Protein AF-A0A4Q4BBR0-F1 (afdb_monomer)

Solvent-accessible surface area (backbone atoms only — not comparable to full-atom values): 4282 Å² total; per-residue (Å²): 142,88,84,56,95,88,62,57,65,69,58,53,52,51,50,52,51,48,52,54,49,49,56,53,48,51,55,48,51,52,26,67,76,66,72,33,96,61,82,42,54,88,74,35,46,66,63,40,52,52,52,53,50,52,53,50,51,54,54,50,52,51,50,52,50,54,53,51,65,72,74,108

Mean predicted aligned error: 8.15 Å

Secondary structure (DSSP, 8-state):
----SS--HHHHHHHHHHHHHHHHHHHHHHHHHH--S--SHHHHHHHHHHHHHHHHHHHHHHHHHHHHHHH-

Foldseek 3Di:
DQDDPPDDVVVVVVVVVVVVVVVVVVLVVVCVVVVDNAPDCVSPVVVRVVVVVVVVVVVVVVVVVVVVVVVD

Radius of gyration: 24.14 Å; Cα contacts (8 Å, |Δi|>4): 16; chains: 1; bounding box: 66×17×60 Å

pLDDT: mean 88.04, std 10.14, range [48.56, 95.81]

Structure (mmCIF, N/CA/C/O backbone):
data_AF-A0A4Q4BBR0-F1
#
_entry.id   AF-A0A4Q4BBR0-F1
#
loop_
_atom_site.group_PDB
_atom_site.id
_atom_site.type_symbol
_atom_site.label_atom_id
_atom_site.label_alt_id
_atom_site.label_comp_id
_atom_site.label_asym_id
_atom_site.label_entity_id
_atom_site.label_seq_id
_atom_site.pdbx_PDB_ins_code
_atom_site.Cartn_x
_atom_site.Cartn_y
_atom_site.Cartn_z
_atom_site.occupancy
_atom_site.B_iso_or_equiv
_atom_site.auth_seq_id
_atom_site.auth_comp_id
_atom_site.auth_asym_id
_atom_site.auth_atom_id
_atom_site.pdbx_PDB_model_num
ATOM 1 N N . MET A 1 1 ? 33.959 -1.410 -28.529 1.00 48.56 1 MET A N 1
ATOM 2 C CA . MET A 1 1 ? 33.369 -2.741 -28.794 1.00 48.56 1 MET A CA 1
ATOM 3 C C . MET A 1 1 ? 31.854 -2.635 -28.688 1.00 48.56 1 MET A C 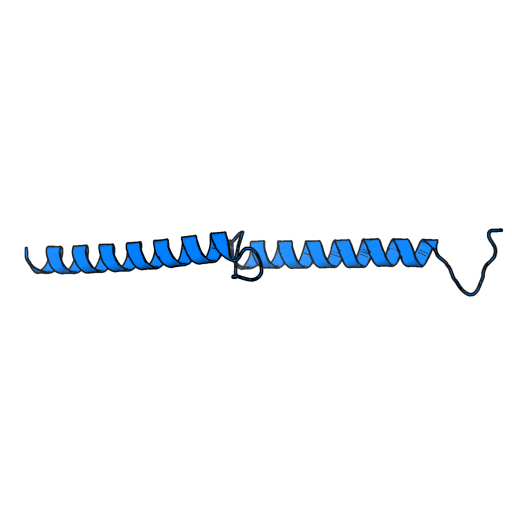1
ATOM 5 O O . MET A 1 1 ? 31.301 -2.834 -27.619 1.00 48.56 1 MET A O 1
ATOM 9 N N . THR A 1 2 ? 31.202 -2.234 -29.778 1.00 61.12 2 THR A N 1
ATOM 10 C CA . THR A 1 2 ? 29.767 -1.883 -29.841 1.00 61.12 2 THR A CA 1
ATOM 11 C C . THR A 1 2 ? 28.995 -2.709 -30.874 1.00 61.12 2 THR A C 1
ATOM 13 O O . THR A 1 2 ? 27.887 -2.342 -31.232 1.00 61.12 2 THR A O 1
ATOM 16 N N . ASN A 1 3 ? 29.535 -3.848 -31.319 1.00 57.25 3 ASN A N 1
ATOM 17 C CA . ASN A 1 3 ? 28.853 -4.751 -32.250 1.00 57.25 3 ASN A CA 1
ATOM 18 C C . ASN A 1 3 ? 28.778 -6.160 -31.658 1.00 57.25 3 ASN A C 1
ATOM 20 O O . ASN A 1 3 ? 29.524 -7.051 -32.050 1.00 57.25 3 ASN A O 1
ATOM 24 N N . SER A 1 4 ? 27.889 -6.347 -30.683 1.00 59.56 4 SER A N 1
ATOM 25 C CA . SER A 1 4 ? 27.412 -7.677 -30.304 1.00 59.56 4 SER A CA 1
ATOM 26 C C . SER A 1 4 ? 25.997 -7.818 -30.858 1.00 59.56 4 SER A C 1
ATOM 28 O O . SER A 1 4 ? 25.076 -7.166 -30.377 1.00 59.56 4 SER A O 1
ATOM 30 N N . VAL A 1 5 ? 25.834 -8.613 -31.918 1.00 63.75 5 VAL A N 1
ATOM 31 C CA . VAL A 1 5 ? 24.533 -8.841 -32.582 1.00 63.75 5 VAL A CA 1
ATOM 32 C C . VAL A 1 5 ? 23.634 -9.755 -31.737 1.00 63.75 5 VAL A C 1
ATOM 34 O O . VAL A 1 5 ? 22.414 -9.696 -31.836 1.00 63.75 5 VAL A O 1
ATOM 37 N N . HIS A 1 6 ? 24.234 -10.567 -30.860 1.00 68.38 6 HIS A N 1
ATOM 38 C CA . HIS A 1 6 ? 23.522 -11.543 -30.034 1.00 68.38 6 HIS A CA 1
ATOM 39 C C . HIS A 1 6 ? 23.043 -11.006 -28.679 1.00 68.38 6 HIS A C 1
ATOM 41 O O . HIS A 1 6 ? 21.999 -11.445 -28.203 1.00 68.38 6 HIS A O 1
ATOM 47 N N . THR A 1 7 ? 23.753 -10.053 -28.065 1.00 70.56 7 THR A N 1
ATOM 48 C CA . THR A 1 7 ? 23.394 -9.528 -26.736 1.00 70.56 7 THR A CA 1
ATOM 49 C C . THR A 1 7 ? 23.397 -8.008 -26.748 1.00 70.56 7 THR A C 1
ATOM 51 O O . THR A 1 7 ? 24.453 -7.376 -26.728 1.00 70.56 7 THR A O 1
ATOM 54 N N . ASN A 1 8 ? 22.201 -7.418 -26.738 1.00 80.50 8 ASN A N 1
ATOM 55 C CA . ASN A 1 8 ? 22.015 -5.976 -26.641 1.00 80.50 8 ASN A CA 1
ATOM 56 C C . ASN A 1 8 ? 21.764 -5.574 -25.179 1.00 80.50 8 ASN A C 1
ATOM 58 O O . ASN A 1 8 ? 20.637 -5.607 -24.682 1.00 80.50 8 ASN A O 1
ATOM 62 N N . THR A 1 9 ? 22.831 -5.183 -24.484 1.00 82.62 9 THR A N 1
ATOM 63 C CA . THR A 1 9 ? 22.772 -4.721 -23.088 1.00 82.62 9 THR A CA 1
ATOM 64 C C . THR A 1 9 ? 21.906 -3.470 -22.919 1.00 82.62 9 THR A C 1
ATOM 66 O O . THR A 1 9 ? 21.218 -3.345 -21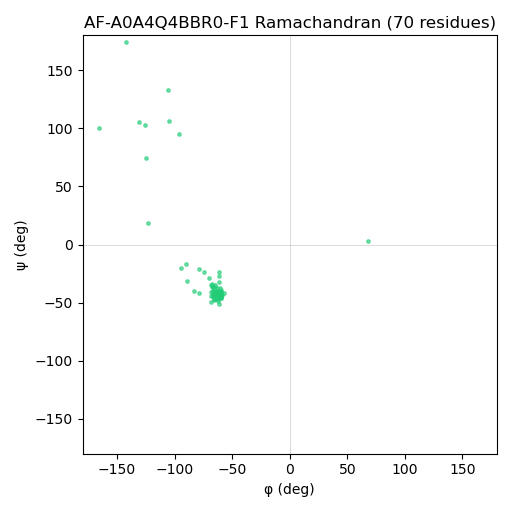.910 1.00 82.62 9 THR A O 1
ATOM 69 N N . GLY A 1 10 ? 21.861 -2.584 -23.921 1.00 84.25 10 GLY A N 1
ATOM 70 C CA . GLY A 1 10 ? 20.976 -1.417 -23.923 1.00 84.25 10 GLY A CA 1
ATOM 71 C C . GLY A 1 10 ? 19.495 -1.808 -23.925 1.00 84.25 10 GLY A C 1
ATOM 72 O O . GLY A 1 10 ? 18.714 -1.269 -23.143 1.00 84.25 10 GLY A O 1
ATOM 73 N N . ALA A 1 11 ? 19.119 -2.807 -24.731 1.00 85.06 11 ALA A N 1
ATOM 74 C CA . ALA A 1 11 ? 17.761 -3.352 -24.742 1.00 85.06 11 ALA A CA 1
ATOM 75 C C . ALA A 1 11 ? 17.406 -4.067 -23.426 1.00 85.06 11 ALA A C 1
ATOM 77 O O . ALA A 1 11 ? 16.284 -3.931 -22.946 1.00 85.06 11 ALA A O 1
ATOM 78 N N . ALA A 1 12 ? 18.354 -4.773 -22.801 1.00 88.25 12 ALA A N 1
ATOM 79 C CA . ALA A 1 12 ? 18.136 -5.410 -21.500 1.00 88.25 12 ALA A CA 1
ATOM 80 C C . ALA A 1 12 ? 17.887 -4.382 -20.377 1.00 88.25 12 ALA A C 1
ATOM 82 O O . ALA A 1 12 ? 16.986 -4.566 -19.560 1.00 88.25 12 ALA A O 1
ATOM 83 N N . ILE A 1 13 ? 18.627 -3.269 -20.371 1.00 89.88 13 ILE A N 1
ATOM 84 C CA . ILE A 1 13 ? 18.416 -2.159 -19.427 1.00 89.88 13 ILE A CA 1
ATOM 85 C C . ILE A 1 13 ? 17.070 -1.474 -19.692 1.00 89.88 13 ILE A C 1
ATOM 87 O O . ILE A 1 13 ? 16.329 -1.171 -18.757 1.00 89.88 13 ILE A O 1
ATOM 91 N N . ALA A 1 14 ? 16.717 -1.253 -20.961 1.00 90.94 14 ALA A N 1
ATOM 92 C CA . ALA A 1 14 ? 15.413 -0.707 -21.325 1.00 90.94 14 ALA A CA 1
ATOM 93 C C . ALA A 1 14 ? 14.268 -1.620 -20.858 1.00 90.94 14 ALA A C 1
ATOM 95 O O . ALA A 1 14 ? 13.305 -1.132 -20.272 1.00 90.94 14 ALA A O 1
ATOM 96 N N . LEU A 1 15 ? 14.401 -2.939 -21.032 1.00 92.12 15 LEU A N 1
ATOM 97 C CA . LEU A 1 15 ? 13.427 -3.920 -20.554 1.00 92.12 15 LEU A CA 1
ATOM 98 C C . LEU A 1 15 ? 13.333 -3.935 -19.022 1.00 92.12 15 LEU A C 1
ATOM 100 O O . LEU A 1 15 ? 12.235 -4.005 -18.476 1.00 92.12 15 LEU A O 1
ATOM 104 N N . GLN A 1 16 ? 14.457 -3.815 -18.312 1.00 92.94 16 GLN A N 1
ATOM 105 C CA . GLN A 1 16 ? 14.463 -3.694 -16.852 1.00 92.94 16 GLN A CA 1
ATOM 106 C C . GLN A 1 16 ? 13.715 -2.436 -16.388 1.00 92.94 16 GLN A C 1
ATOM 108 O O . GLN A 1 16 ? 12.902 -2.501 -15.464 1.00 92.94 16 GLN A O 1
ATOM 113 N N . ASN A 1 17 ? 13.953 -1.300 -17.049 1.00 94.06 17 ASN A N 1
ATOM 114 C CA . ASN A 1 17 ? 13.246 -0.051 -16.768 1.00 94.06 17 ASN A CA 1
ATOM 115 C C . ASN A 1 17 ? 11.753 -0.150 -17.095 1.00 94.06 17 ASN A C 1
ATOM 117 O O . ASN A 1 17 ? 10.928 0.326 -16.313 1.00 94.06 17 ASN A O 1
ATOM 121 N N . LEU A 1 18 ? 11.396 -0.797 -18.207 1.00 94.44 18 LEU A N 1
ATOM 122 C CA . LEU A 1 18 ? 10.007 -1.043 -18.580 1.00 94.44 18 LEU A CA 1
ATOM 123 C C . LEU A 1 18 ? 9.305 -1.903 -17.527 1.00 94.44 18 LEU A C 1
ATOM 125 O O . LEU A 1 18 ? 8.291 -1.478 -16.991 1.00 94.44 18 LEU A O 1
ATOM 129 N N . ASN A 1 19 ? 9.888 -3.040 -17.141 1.00 95.81 19 ASN A N 1
ATOM 130 C CA . ASN A 1 19 ? 9.331 -3.919 -16.110 1.00 95.81 19 ASN A CA 1
ATOM 131 C C . ASN A 1 19 ? 9.175 -3.204 -14.758 1.00 95.81 19 ASN A C 1
ATOM 133 O O . ASN A 1 19 ? 8.154 -3.352 -14.088 1.00 95.81 19 ASN A O 1
ATOM 137 N N . SER A 1 20 ? 10.158 -2.385 -14.368 1.00 95.62 20 SER A N 1
ATOM 138 C CA . SER A 1 20 ? 10.077 -1.546 -13.163 1.00 95.62 20 SER A CA 1
ATOM 139 C C . SER A 1 20 ? 8.930 -0.532 -13.250 1.00 95.62 20 SER A C 1
ATOM 141 O O . SER A 1 20 ? 8.189 -0.330 -12.287 1.00 95.62 20 SER A O 1
ATOM 143 N N . THR A 1 21 ? 8.737 0.078 -14.420 1.00 95.69 21 THR A N 1
ATOM 144 C CA . THR A 1 21 ? 7.662 1.047 -14.669 1.00 95.69 21 THR A CA 1
ATOM 145 C C . THR A 1 21 ? 6.293 0.374 -14.656 1.00 95.69 21 THR A C 1
ATOM 147 O O . THR A 1 21 ? 5.390 0.876 -13.993 1.00 95.69 21 THR A O 1
ATOM 150 N N . THR A 1 22 ? 6.151 -0.788 -15.295 1.00 95.75 22 THR A N 1
ATOM 151 C CA . THR A 1 22 ? 4.928 -1.602 -15.268 1.00 95.75 22 THR A CA 1
ATOM 152 C C . THR A 1 22 ? 4.573 -2.011 -13.842 1.00 95.7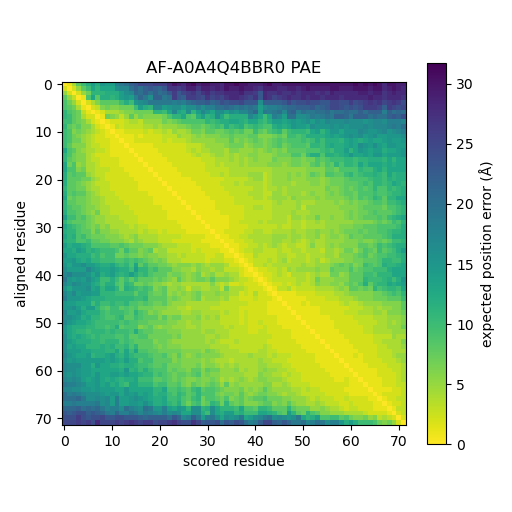5 22 THR A C 1
ATOM 154 O O . THR A 1 22 ? 3.452 -1.784 -13.407 1.00 95.75 22 THR A O 1
ATOM 157 N N . SER A 1 23 ? 5.544 -2.484 -13.054 1.00 94.81 23 SER A N 1
ATOM 158 C CA . SER A 1 23 ? 5.316 -2.827 -11.644 1.00 94.81 23 SER A CA 1
ATOM 159 C C . SER A 1 23 ? 4.825 -1.627 -10.816 1.00 94.81 23 SER A C 1
ATOM 161 O O . SER A 1 23 ? 3.907 -1.748 -10.004 1.00 94.81 23 SER A O 1
ATOM 163 N N . ARG A 1 24 ? 5.392 -0.433 -11.041 1.00 93.69 24 ARG A N 1
ATOM 164 C CA . ARG A 1 24 ? 4.937 0.809 -10.388 1.00 93.69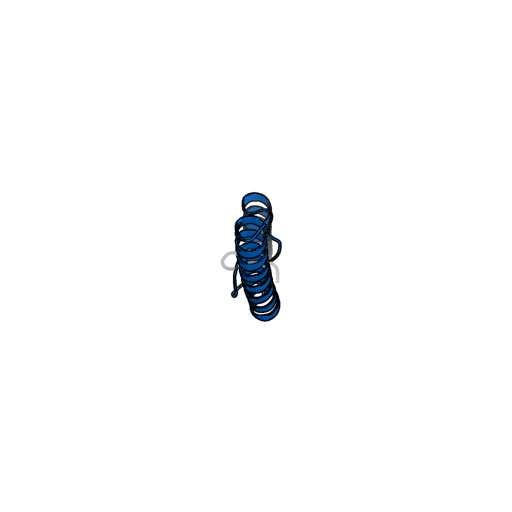 24 ARG A CA 1
ATOM 165 C C . ARG A 1 24 ? 3.546 1.244 -10.851 1.00 93.69 24 ARG A C 1
ATOM 167 O O . ARG A 1 24 ? 2.781 1.773 -10.038 1.00 93.69 24 ARG A O 1
ATOM 174 N N . LEU A 1 25 ? 3.224 1.040 -12.127 1.00 94.94 25 LEU A N 1
ATOM 175 C CA . LEU A 1 25 ? 1.903 1.318 -12.679 1.00 94.94 25 LEU A CA 1
ATOM 176 C C . LEU A 1 25 ? 0.854 0.408 -12.035 1.00 94.94 25 LEU A C 1
ATOM 178 O O . LEU A 1 25 ? -0.144 0.926 -11.547 1.00 94.94 25 LEU A O 1
ATOM 182 N N . ASP A 1 26 ? 1.117 -0.895 -11.921 1.00 93.62 26 ASP A N 1
ATOM 183 C CA . ASP A 1 26 ? 0.206 -1.854 -11.282 1.00 93.62 26 ASP A CA 1
ATOM 184 C C . ASP A 1 26 ? -0.075 -1.486 -9.820 1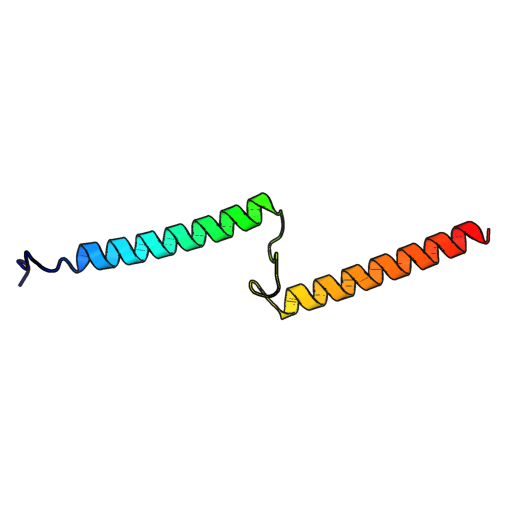.00 93.62 26 ASP A C 1
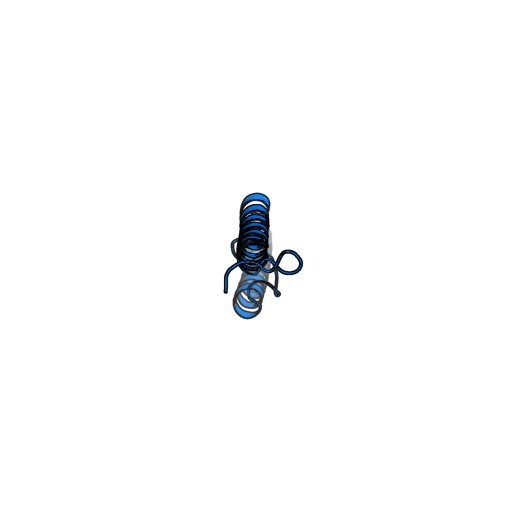ATOM 186 O O . ASP A 1 26 ? -1.224 -1.464 -9.378 1.00 93.62 26 ASP A O 1
ATOM 190 N N . LEU A 1 27 ? 0.961 -1.117 -9.057 1.00 91.06 27 LEU A N 1
ATOM 191 C CA . LEU A 1 27 ? 0.795 -0.629 -7.682 1.00 91.06 27 LEU A CA 1
ATOM 192 C C . LEU A 1 27 ? -0.068 0.636 -7.620 1.00 91.06 27 LEU A C 1
ATOM 194 O O . LEU A 1 27 ? -0.912 0.777 -6.734 1.00 91.06 27 LEU A O 1
ATOM 198 N N . THR A 1 28 ? 0.136 1.566 -8.552 1.00 92.56 28 THR A N 1
ATOM 199 C CA . THR A 1 28 ? -0.652 2.802 -8.625 1.00 92.56 28 THR A CA 1
ATOM 200 C C . THR A 1 28 ? -2.102 2.500 -8.986 1.00 92.56 28 THR A C 1
ATOM 202 O O . THR A 1 28 ? -3.009 3.002 -8.327 1.00 92.56 28 THR A O 1
ATOM 205 N N . GLN A 1 29 ? -2.328 1.620 -9.958 1.00 93.12 29 GLN A N 1
ATOM 206 C CA . GLN A 1 29 ? -3.653 1.193 -10.384 1.00 93.12 29 GLN A CA 1
ATOM 207 C C . GLN A 1 29 ? -4.415 0.505 -9.244 1.00 93.12 29 GLN A C 1
ATOM 209 O O . GLN A 1 29 ? -5.583 0.814 -9.017 1.00 93.12 29 GLN A O 1
ATOM 214 N N . ASN A 1 30 ? -3.747 -0.351 -8.465 1.00 91.06 30 ASN A N 1
ATOM 215 C CA . ASN A 1 30 ? -4.333 -0.991 -7.284 1.00 91.06 30 ASN A CA 1
ATOM 216 C C . ASN A 1 30 ? -4.733 0.031 -6.210 1.00 91.06 30 ASN A C 1
ATOM 218 O O . ASN A 1 30 ? -5.820 -0.060 -5.634 1.00 91.06 30 ASN A O 1
ATOM 222 N N . ARG A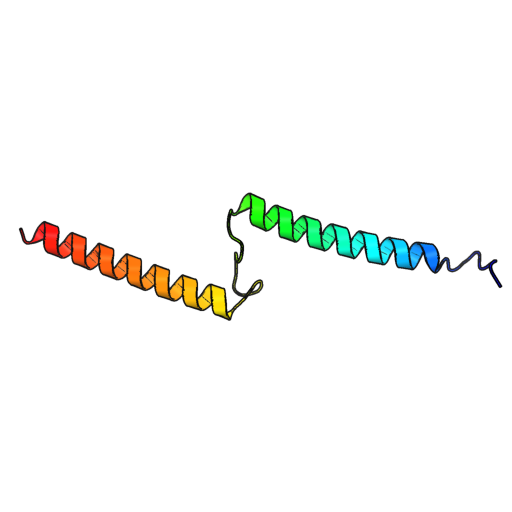 1 31 ? -3.903 1.053 -5.967 1.00 91.19 31 ARG A N 1
ATOM 223 C CA . ARG A 1 31 ? -4.239 2.147 -5.038 1.00 91.19 31 ARG A CA 1
ATOM 224 C C . ARG A 1 31 ? -5.417 2.981 -5.528 1.00 91.19 31 ARG A C 1
ATOM 226 O O . ARG A 1 31 ? -6.285 3.311 -4.731 1.00 91.19 31 ARG A O 1
ATOM 233 N N . VAL A 1 32 ? -5.475 3.295 -6.822 1.00 93.31 32 VAL A N 1
ATOM 234 C CA . VAL A 1 32 ? -6.599 4.036 -7.419 1.00 93.31 32 VAL A CA 1
ATOM 235 C C . VAL A 1 32 ? -7.887 3.217 -7.346 1.00 93.31 32 VAL A C 1
ATOM 237 O O . VAL A 1 32 ? -8.920 3.744 -6.950 1.00 93.31 32 VAL A O 1
ATOM 240 N N . SER A 1 33 ? -7.827 1.920 -7.659 1.00 92.94 33 SER A N 1
ATOM 241 C CA . SER A 1 33 ? -8.999 1.039 -7.639 1.00 92.94 33 SER A CA 1
ATOM 242 C C . SER A 1 33 ? -9.555 0.805 -6.235 1.00 92.94 33 SER A C 1
ATOM 244 O O . SER A 1 33 ? -10.758 0.618 -6.084 1.00 92.94 33 SER A O 1
ATOM 246 N N . THR A 1 34 ? -8.697 0.757 -5.216 1.00 91.00 34 THR A N 1
ATOM 247 C CA . THR A 1 34 ? -9.108 0.489 -3.827 1.00 91.00 34 THR A CA 1
ATOM 248 C C . THR A 1 34 ? -9.348 1.762 -3.024 1.00 91.00 34 THR A C 1
ATOM 250 O O . THR A 1 34 ? -9.986 1.711 -1.975 1.00 91.00 34 THR A O 1
ATOM 253 N N . GLY A 1 35 ? -8.790 2.889 -3.470 1.00 92.81 35 GLY A N 1
ATOM 254 C CA . GLY A 1 35 ? -8.699 4.127 -2.699 1.00 92.81 35 GLY A CA 1
ATOM 255 C C . GLY A 1 35 ? -7.755 4.041 -1.492 1.00 92.81 35 GLY A C 1
ATOM 256 O O . GLY A 1 35 ? -7.648 5.003 -0.733 1.00 92.81 35 GLY A O 1
ATOM 257 N N . LEU A 1 36 ? -7.065 2.913 -1.283 1.00 88.56 36 LEU A N 1
ATOM 258 C CA . LEU A 1 36 ? -6.221 2.674 -0.115 1.00 88.56 36 LEU A CA 1
ATOM 259 C C . LEU A 1 36 ? -4.745 2.763 -0.490 1.00 88.56 36 LEU A C 1
ATOM 261 O O . LEU A 1 36 ? -4.277 2.137 -1.436 1.00 88.56 36 LEU A O 1
ATOM 265 N N . LYS A 1 37 ? -3.971 3.501 0.312 1.00 87.00 37 LYS A N 1
ATOM 266 C CA . LYS A 1 37 ? -2.505 3.544 0.180 1.00 87.00 37 LYS A CA 1
ATOM 267 C C . LYS A 1 37 ? -1.848 2.209 0.560 1.00 87.00 37 LYS A C 1
ATOM 269 O O . LYS A 1 37 ? -0.822 1.855 -0.022 1.00 87.00 37 LYS A O 1
ATOM 274 N N . VAL A 1 38 ? -2.426 1.518 1.544 1.00 88.38 38 VAL A N 1
ATOM 275 C CA . VAL A 1 38 ? -2.012 0.208 2.068 1.00 88.38 38 VAL A CA 1
ATOM 276 C C . VAL A 1 38 ? -3.241 -0.689 1.997 1.00 88.38 38 VAL A C 1
ATOM 278 O O . VAL A 1 38 ? -4.159 -0.531 2.800 1.00 88.38 38 VAL A O 1
ATOM 281 N N . GLN A 1 39 ? -3.290 -1.578 1.007 1.00 88.19 39 GLN A N 1
ATOM 282 C CA . GLN A 1 39 ? -4.421 -2.485 0.822 1.00 88.19 39 GLN A CA 1
ATOM 283 C C . GLN A 1 39 ? -4.276 -3.709 1.733 1.00 88.19 39 GLN A C 1
ATOM 285 O O . GLN A 1 39 ? -5.255 -4.167 2.322 1.00 88.19 39 GLN A O 1
ATOM 290 N N . GLY A 1 40 ? -3.052 -4.227 1.872 1.00 87.31 40 GLY A N 1
ATOM 291 C CA . GLY A 1 40 ? -2.788 -5.455 2.618 1.00 87.31 40 GLY A CA 1
ATOM 292 C C . GLY A 1 40 ? -1.498 -5.441 3.431 1.00 87.31 40 GLY A C 1
ATOM 293 O O . GLY A 1 40 ? -0.661 -4.544 3.323 1.00 87.31 40 GLY A O 1
ATOM 294 N N . ALA A 1 41 ? -1.299 -6.510 4.205 1.00 84.19 41 ALA A N 1
ATOM 295 C CA . ALA A 1 41 ? -0.093 -6.701 5.011 1.00 84.19 41 ALA A CA 1
ATOM 296 C C . ALA A 1 41 ? 1.199 -6.774 4.171 1.00 84.19 41 ALA A C 1
ATOM 298 O O . ALA A 1 41 ? 2.274 -6.459 4.675 1.00 84.19 41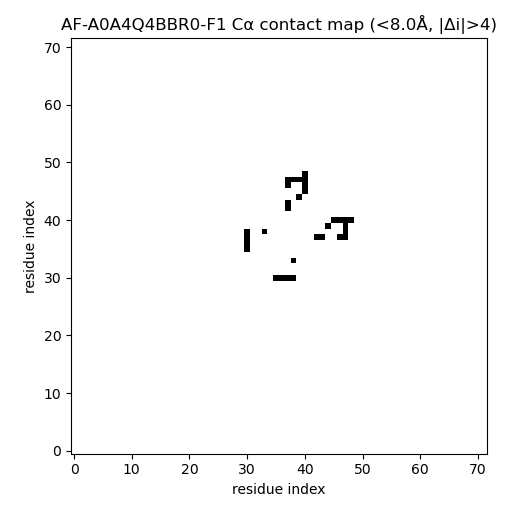 ALA A O 1
ATOM 299 N N . LYS A 1 42 ? 1.102 -7.150 2.886 1.00 85.81 42 LYS A N 1
ATOM 300 C CA . LYS A 1 42 ? 2.241 -7.153 1.953 1.00 85.81 42 LYS A CA 1
ATOM 301 C C . LYS A 1 42 ? 2.714 -5.744 1.578 1.00 85.81 42 LYS A C 1
ATOM 303 O O . LYS A 1 42 ? 3.897 -5.577 1.307 1.00 85.81 42 LYS A O 1
ATOM 308 N N . ASP A 1 43 ? 1.825 -4.750 1.592 1.00 83.88 43 ASP A N 1
ATOM 309 C CA . ASP A 1 43 ? 2.182 -3.363 1.267 1.00 83.88 43 ASP A CA 1
ATOM 310 C C . ASP A 1 43 ? 2.867 -2.680 2.454 1.00 83.88 43 ASP A C 1
ATOM 312 O O . ASP A 1 43 ? 3.837 -1.943 2.284 1.00 83.88 43 ASP A O 1
ATOM 316 N N . ASN A 1 44 ? 2.344 -2.913 3.664 1.00 87.06 44 ASN A N 1
ATOM 317 C CA . ASN A 1 44 ? 2.948 -2.501 4.928 1.00 87.06 44 ASN A CA 1
ATOM 318 C C . ASN A 1 44 ? 2.270 -3.230 6.098 1.00 87.06 44 ASN A C 1
ATOM 320 O O . ASN A 1 44 ? 1.197 -2.824 6.547 1.00 87.06 44 ASN A O 1
ATOM 324 N N . ALA A 1 45 ? 2.905 -4.282 6.615 1.00 89.12 45 ALA A N 1
ATOM 325 C CA . ALA A 1 45 ? 2.336 -5.108 7.679 1.00 89.12 45 ALA A CA 1
ATOM 326 C C . ALA A 1 45 ? 2.034 -4.314 8.959 1.00 89.12 45 ALA A C 1
ATOM 328 O O . ALA A 1 45 ? 0.986 -4.516 9.567 1.00 89.12 45 ALA A O 1
ATOM 329 N N . ALA A 1 46 ? 2.910 -3.378 9.339 1.00 91.94 46 ALA A N 1
ATOM 330 C CA . ALA A 1 46 ? 2.736 -2.579 10.548 1.00 91.94 46 ALA A CA 1
ATOM 331 C C . ALA A 1 46 ? 1.546 -1.615 10.424 1.00 91.94 46 ALA A C 1
ATOM 333 O O . ALA A 1 46 ? 0.671 -1.596 11.285 1.00 91.94 46 ALA A O 1
ATOM 334 N N . VAL A 1 47 ? 1.471 -0.853 9.327 1.00 91.00 47 VAL A N 1
ATOM 335 C CA . VAL A 1 47 ? 0.366 0.096 9.097 1.00 91.00 47 VAL A CA 1
ATOM 336 C C . VAL A 1 47 ? -0.956 -0.639 8.907 1.00 91.00 47 VAL A C 1
ATOM 338 O O . VAL A 1 47 ? -1.972 -0.206 9.442 1.00 91.00 47 VAL A O 1
ATOM 341 N N . TRP A 1 48 ? -0.948 -1.766 8.193 1.00 92.44 48 TRP A N 1
ATOM 342 C CA . TRP A 1 48 ? -2.142 -2.584 8.011 1.00 92.44 48 TRP A CA 1
ATOM 343 C C . TRP A 1 48 ? -2.651 -3.150 9.346 1.00 92.44 48 TRP A C 1
ATOM 345 O O . TRP A 1 48 ? -3.843 -3.059 9.628 1.00 92.44 48 TRP A O 1
ATOM 355 N N . ALA A 1 49 ? -1.760 -3.647 10.213 1.00 92.44 49 ALA A N 1
ATOM 356 C CA . ALA A 1 49 ? -2.132 -4.137 11.540 1.00 92.44 49 ALA A CA 1
ATOM 357 C C . ALA A 1 49 ? -2.677 -3.022 12.449 1.00 92.44 49 ALA A C 1
ATOM 359 O O . ALA A 1 49 ? -3.671 -3.230 13.145 1.00 92.44 49 ALA A O 1
ATOM 360 N N . ILE A 1 50 ? -2.075 -1.827 12.427 1.00 91.06 50 ILE A N 1
ATOM 361 C CA . ILE A 1 50 ? -2.587 -0.665 13.173 1.00 91.06 50 ILE A CA 1
ATOM 362 C C . ILE A 1 50 ? -3.979 -0.276 12.661 1.00 91.06 50 ILE A C 1
ATOM 364 O O . ILE A 1 50 ? -4.898 -0.113 13.460 1.00 91.06 50 ILE A O 1
ATOM 368 N N . ALA A 1 51 ? -4.162 -0.186 11.341 1.00 91.75 51 ALA A N 1
ATOM 369 C CA . ALA A 1 51 ? -5.456 0.128 10.737 1.00 91.75 51 ALA A CA 1
ATOM 370 C C . ALA A 1 51 ? -6.525 -0.922 11.085 1.00 91.75 51 ALA A C 1
ATOM 372 O O . ALA A 1 51 ? -7.680 -0.576 11.331 1.00 91.75 51 ALA A O 1
ATOM 373 N N . GLN A 1 52 ? -6.144 -2.201 11.149 1.00 92.81 52 GLN A N 1
ATOM 374 C CA . GLN A 1 52 ? -7.056 -3.277 11.520 1.00 92.81 52 GLN A CA 1
ATOM 375 C C . GLN A 1 52 ? -7.479 -3.205 12.994 1.00 92.81 52 GLN A C 1
ATOM 377 O O . GLN A 1 52 ? -8.663 -3.396 13.276 1.00 92.81 52 GLN A O 1
ATOM 382 N N . ASN A 1 53 ? -6.553 -2.887 13.906 1.00 94.62 53 ASN A N 1
ATOM 383 C CA . ASN A 1 53 ? -6.873 -2.639 15.317 1.00 94.62 53 ASN A CA 1
ATOM 384 C C . ASN A 1 53 ? -7.806 -1.433 15.466 1.00 94.62 53 ASN A C 1
ATOM 386 O O . ASN A 1 53 ? -8.868 -1.557 16.063 1.00 94.62 53 ASN A O 1
ATOM 390 N N . GLN A 1 54 ? -7.491 -0.307 14.819 1.00 93.81 54 GLN A N 1
ATOM 391 C CA . GLN A 1 54 ? -8.355 0.878 14.845 1.00 93.81 54 GLN A CA 1
ATOM 392 C C . GLN A 1 54 ? -9.767 0.570 14.336 1.00 93.81 54 GLN A C 1
ATOM 394 O O . GLN A 1 54 ? -10.752 1.016 14.917 1.00 93.81 54 GLN A O 1
ATOM 399 N N . ARG A 1 55 ? -9.898 -0.224 13.264 1.00 92.81 55 ARG A N 1
ATOM 400 C CA . ARG A 1 55 ? -11.213 -0.622 12.743 1.00 92.81 55 ARG A CA 1
ATOM 401 C C . ARG A 1 55 ? -11.997 -1.494 13.728 1.00 92.81 55 ARG A C 1
ATOM 403 O O . ARG A 1 55 ? -13.218 -1.361 13.795 1.00 92.81 55 ARG A O 1
ATOM 410 N N . ALA A 1 56 ? -11.313 -2.351 14.486 1.00 95.06 56 ALA A N 1
ATOM 411 C CA . ALA A 1 56 ? -11.927 -3.127 15.561 1.00 95.06 56 ALA A CA 1
ATOM 412 C C . ALA A 1 56 ? -12.396 -2.217 16.709 1.00 95.06 56 ALA A C 1
ATOM 414 O O . ALA A 1 56 ? -13.540 -2.343 17.149 1.00 95.06 56 ALA A O 1
ATOM 415 N N . ASP A 1 57 ? -11.573 -1.245 17.114 1.00 95.56 57 ASP A N 1
ATOM 416 C CA . ASP A 1 57 ? -11.927 -0.262 18.145 1.00 95.56 57 ASP A CA 1
ATOM 417 C C . ASP A 1 57 ? -13.165 0.549 17.743 1.00 95.56 57 ASP A C 1
ATOM 419 O O . ASP A 1 57 ? -14.109 0.668 18.523 1.00 95.56 57 ASP A O 1
ATOM 423 N N . PHE A 1 58 ? -13.225 1.036 16.499 1.00 94.00 58 PHE A N 1
ATOM 424 C CA . PHE A 1 58 ? -14.404 1.740 15.983 1.00 94.00 58 PHE A CA 1
ATOM 425 C C . PHE A 1 58 ? -15.671 0.878 16.022 1.00 94.00 58 PHE A C 1
ATOM 427 O O . PHE A 1 58 ? -16.724 1.364 16.430 1.00 94.00 58 PHE A O 1
ATOM 434 N N . SER A 1 59 ? -15.585 -0.398 15.638 1.00 94.81 59 SER A N 1
ATOM 435 C CA . SER A 1 59 ? -16.730 -1.318 15.694 1.00 94.81 59 SER A CA 1
ATOM 436 C C . SER A 1 59 ? -17.199 -1.575 17.129 1.00 94.81 59 SER A C 1
ATOM 438 O O . SER A 1 59 ? -18.400 -1.713 17.377 1.00 94.81 59 SER A O 1
ATOM 440 N N . SER A 1 60 ? -16.261 -1.650 18.075 1.00 94.06 60 SER A N 1
ATOM 441 C CA . SER A 1 60 ? -16.562 -1.799 19.499 1.00 94.06 60 SER A CA 1
ATOM 442 C C . SER A 1 60 ? -17.278 -0.558 20.035 1.00 94.06 60 SER A C 1
ATOM 444 O O . SER A 1 60 ? -18.348 -0.667 20.634 1.00 94.06 60 SER A O 1
ATOM 446 N N . LEU A 1 61 ? -16.753 0.634 19.734 1.00 95.12 61 LEU A N 1
ATOM 447 C CA . LEU A 1 61 ? -17.362 1.905 20.129 1.00 95.12 61 LEU A CA 1
ATOM 448 C C . LEU A 1 61 ? -18.768 2.085 19.546 1.00 95.12 61 LEU A C 1
ATOM 450 O O . LEU A 1 61 ? -19.670 2.523 20.261 1.00 95.12 61 LEU A O 1
ATOM 454 N N . ASP A 1 62 ? -18.982 1.713 18.282 1.00 94.81 62 ASP A N 1
ATOM 455 C CA . ASP A 1 62 ? -20.311 1.755 17.666 1.00 94.81 62 ASP A CA 1
ATOM 456 C C . ASP A 1 62 ? -21.291 0.805 18.371 1.00 94.81 62 ASP A C 1
ATOM 458 O O . ASP A 1 62 ? -22.421 1.177 18.683 1.00 94.81 62 ASP A O 1
ATOM 462 N N . SER A 1 63 ? -20.831 -0.393 18.742 1.00 93.44 63 SER A N 1
ATOM 463 C CA . SER A 1 63 ? -21.633 -1.361 19.502 1.00 93.44 63 SER A CA 1
ATOM 464 C C . SER A 1 63 ? -22.021 -0.833 20.887 1.00 93.44 63 SER A C 1
ATOM 466 O O . SER A 1 63 ? -23.177 -0.960 21.297 1.00 93.44 63 SER A O 1
ATOM 468 N N . VAL A 1 64 ? -21.087 -0.189 21.596 1.00 93.50 64 VAL A N 1
ATOM 469 C CA . VAL A 1 64 ? -21.353 0.461 22.890 1.00 93.50 64 VAL A CA 1
ATOM 470 C C . VAL A 1 64 ? -22.370 1.588 22.724 1.00 93.50 64 VAL A C 1
ATOM 472 O O . VAL A 1 64 ? -23.346 1.645 23.473 1.00 93.50 64 VAL A O 1
ATOM 475 N N . LYS A 1 65 ? -22.203 2.439 21.707 1.00 94.06 65 LYS A N 1
ATOM 476 C CA . LYS A 1 65 ? -23.144 3.522 21.396 1.00 94.06 65 LYS A CA 1
ATOM 477 C C . LYS A 1 65 ? -24.547 2.987 21.103 1.00 94.06 65 LYS A C 1
ATOM 479 O O . LYS A 1 65 ? -25.523 3.503 21.640 1.00 94.06 65 LYS A O 1
ATOM 484 N N . ASN A 1 66 ? -24.654 1.920 20.314 1.00 93.56 66 ASN A N 1
ATOM 485 C CA . ASN A 1 66 ? -25.927 1.262 20.022 1.00 93.56 66 ASN A CA 1
ATOM 486 C C . ASN A 1 66 ? -26.567 0.665 21.286 1.00 93.56 66 ASN A C 1
ATOM 488 O O . ASN A 1 66 ? -27.782 0.750 21.459 1.00 93.56 66 ASN A O 1
ATOM 492 N N . SER A 1 67 ? -25.768 0.103 22.198 1.00 92.44 67 SER A N 1
ATOM 493 C CA . SER A 1 67 ? -26.263 -0.374 23.494 1.00 92.44 67 SER A CA 1
ATOM 494 C C . SER A 1 67 ? -26.756 0.766 24.386 1.00 92.44 67 SER A C 1
ATOM 496 O O . SER A 1 67 ? -27.782 0.608 25.041 1.00 92.44 67 SER A O 1
ATOM 498 N N . MET A 1 68 ? -26.059 1.907 24.408 1.00 91.19 68 MET A N 1
ATOM 499 C CA . MET A 1 68 ? -26.479 3.088 25.168 1.00 91.19 68 MET A CA 1
ATOM 500 C C . MET A 1 68 ? -27.781 3.676 24.623 1.00 91.19 68 MET A C 1
ATOM 502 O O . MET A 1 68 ? -28.705 3.896 25.395 1.00 91.19 68 MET A O 1
ATOM 506 N N . ASN A 1 69 ? -27.889 3.843 23.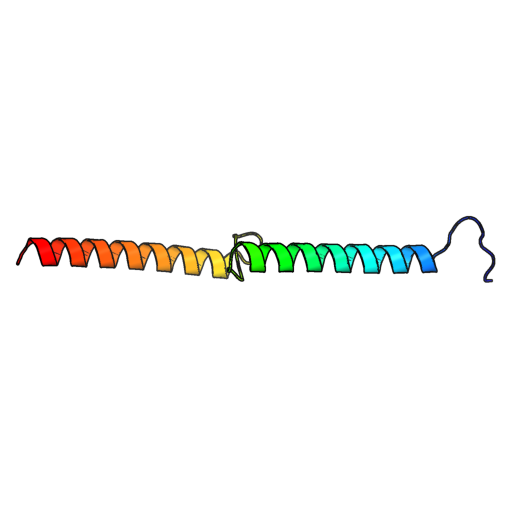302 1.00 91.88 69 ASN A N 1
ATOM 507 C CA . ASN A 1 69 ? -29.107 4.333 22.650 1.00 91.88 69 ASN A CA 1
ATOM 508 C C . ASN A 1 69 ? -30.317 3.418 22.880 1.00 91.88 69 ASN A C 1
ATOM 510 O O . ASN A 1 69 ? -31.447 3.876 22.819 1.00 91.88 69 ASN A O 1
ATOM 514 N N . ARG A 1 70 ? -30.097 2.116 23.098 1.00 89.69 70 ARG A N 1
ATOM 515 C CA . ARG A 1 70 ? -31.161 1.166 23.449 1.00 89.69 70 ARG A CA 1
ATOM 516 C C . ARG A 1 70 ? -31.584 1.231 24.917 1.00 89.69 70 ARG A C 1
ATOM 518 O O . ARG A 1 70 ? -32.632 0.688 25.251 1.00 89.69 70 ARG A O 1
ATOM 525 N N . ALA A 1 71 ? -30.735 1.768 25.789 1.00 83.06 71 ALA A N 1
ATOM 526 C CA . ALA A 1 71 ? -30.985 1.846 27.225 1.00 83.06 71 ALA A CA 1
ATOM 527 C C . ALA A 1 71 ? -31.711 3.140 27.638 1.00 83.06 71 ALA A C 1
ATOM 529 O O . ALA A 1 71 ? -32.246 3.194 28.743 1.00 83.06 71 ALA A O 1
ATOM 530 N N . THR A 1 72 ? -31.715 4.154 26.767 1.00 65.19 72 THR A N 1
ATOM 531 C CA . THR A 1 72 ? -32.444 5.429 26.899 1.00 65.19 72 THR A CA 1
ATOM 532 C C . THR A 1 72 ? -33.702 5.429 26.050 1.00 65.19 72 THR A C 1
ATOM 534 O O . THR A 1 72 ? -34.739 5.917 26.542 1.00 65.19 72 THR A O 1
#

Sequence (72 aa):
MTNSVHTNTGAAIALQNLNSTTSRLDLTQNRVSTGLKVQGAKDNAAVWAIAQNQRADFSSLDSVKNSMNRAT